Protein AF-A0A6C0HAE1-F1 (afdb_monomer_lite)

Sequence (105 aa):
MYSLNKYIFEEVCDNNMELYNDIMETIRCDYNEIIDKMAHELCIPEIRQLVHKLVGVILILEGKNYEIMYYLKLLLNIDKTATNLKHYQTYIKMITDYDKSFLGL

Structure (mmCIF, N/CA/C/O backbone):
data_AF-A0A6C0HAE1-F1
#
_entry.id   AF-A0A6C0HAE1-F1
#
loop_
_atom_site.group_PDB
_atom_site.id
_atom_site.type_symbol
_atom_site.label_atom_id
_atom_site.label_alt_id
_atom_site.label_comp_id
_atom_site.label_asym_id
_atom_site.label_entity_id
_atom_site.label_seq_id
_atom_site.pdbx_PDB_ins_code
_atom_site.Cartn_x
_atom_site.Cartn_y
_atom_site.Cartn_z
_atom_site.occupancy
_atom_site.B_iso_or_equiv
_atom_site.auth_seq_id
_atom_site.auth_comp_id
_atom_site.auth_asym_id
_atom_site.auth_atom_id
_atom_site.pdbx_PDB_model_num
ATOM 1 N N . MET A 1 1 ? 5.784 -15.009 -15.718 1.00 37.72 1 MET A N 1
ATOM 2 C CA . MET A 1 1 ? 6.622 -13.872 -16.147 1.00 37.72 1 MET A CA 1
ATOM 3 C C . MET A 1 1 ? 5.818 -12.628 -15.836 1.00 37.72 1 MET A C 1
ATOM 5 O O . MET A 1 1 ? 4.778 -12.441 -16.455 1.00 37.72 1 MET A O 1
ATOM 9 N N . TYR A 1 2 ? 6.190 -11.894 -14.790 1.00 54.91 2 TYR A N 1
ATOM 10 C CA . TYR A 1 2 ? 5.435 -10.712 -14.379 1.00 54.91 2 TYR A CA 1
ATOM 11 C C . TYR A 1 2 ? 5.580 -9.614 -15.431 1.00 54.91 2 TYR A C 1
ATOM 13 O O . TYR A 1 2 ? 6.667 -9.412 -15.974 1.00 54.91 2 TYR A O 1
ATOM 21 N N . SER A 1 3 ? 4.470 -8.967 -15.774 1.00 69.31 3 SER A N 1
ATOM 22 C CA . SER A 1 3 ? 4.465 -7.849 -16.713 1.00 69.31 3 SER A CA 1
ATOM 23 C C . SER A 1 3 ? 5.142 -6.646 -16.068 1.00 69.31 3 SER A C 1
ATOM 25 O O . SER A 1 3 ? 4.795 -6.285 -14.944 1.00 69.31 3 SER A O 1
ATOM 27 N N . LEU A 1 4 ? 6.077 -6.020 -16.783 1.00 78.81 4 LEU A N 1
ATOM 28 C CA . LEU A 1 4 ? 6.661 -4.747 -16.369 1.00 78.81 4 LEU A CA 1
ATOM 29 C C . LEU A 1 4 ? 5.558 -3.697 -16.212 1.00 78.81 4 LEU A C 1
ATOM 31 O O . LEU A 1 4 ? 4.675 -3.592 -17.069 1.00 78.81 4 LEU A O 1
ATOM 35 N N . ASN A 1 5 ? 5.630 -2.911 -15.139 1.00 83.88 5 ASN A N 1
ATOM 36 C CA . ASN A 1 5 ? 4.831 -1.700 -15.028 1.00 83.88 5 ASN A CA 1
ATOM 37 C C . ASN A 1 5 ? 5.379 -0.689 -16.044 1.00 83.88 5 ASN A C 1
ATOM 39 O O . ASN A 1 5 ? 6.481 -0.167 -15.868 1.00 83.88 5 ASN A O 1
ATOM 43 N N . LYS A 1 6 ? 4.631 -0.470 -17.133 1.00 85.50 6 LYS A N 1
ATOM 44 C CA . LYS A 1 6 ? 5.085 0.346 -18.267 1.00 85.50 6 LYS A CA 1
ATOM 45 C C . LYS A 1 6 ? 5.341 1.786 -17.871 1.00 85.50 6 LYS A C 1
ATOM 47 O O . LYS A 1 6 ? 6.354 2.333 -18.274 1.00 85.50 6 LYS A O 1
ATOM 52 N N . TYR A 1 7 ? 4.460 2.366 -17.061 1.00 85.81 7 TYR A N 1
ATOM 53 C CA . TYR A 1 7 ? 4.627 3.734 -16.594 1.00 85.81 7 TYR A CA 1
ATOM 54 C C . TYR A 1 7 ? 5.953 3.903 -15.842 1.00 85.81 7 TYR A C 1
ATOM 56 O O . TYR A 1 7 ? 6.744 4.775 -16.177 1.00 85.81 7 TYR A O 1
ATOM 64 N N . ILE A 1 8 ? 6.254 3.027 -14.878 1.00 88.12 8 ILE A N 1
ATOM 65 C CA . ILE A 1 8 ? 7.524 3.107 -14.143 1.00 88.12 8 ILE A CA 1
ATOM 66 C C . ILE A 1 8 ? 8.705 2.858 -15.088 1.00 88.12 8 ILE A C 1
ATOM 68 O O . ILE A 1 8 ? 9.670 3.614 -15.083 1.00 88.12 8 ILE A O 1
ATOM 72 N N . PHE A 1 9 ? 8.641 1.814 -15.913 1.00 90.44 9 PHE A N 1
ATOM 73 C CA . PHE A 1 9 ? 9.769 1.430 -16.758 1.00 90.44 9 PHE A CA 1
ATOM 74 C C . PHE A 1 9 ? 10.095 2.465 -17.844 1.00 90.44 9 PHE A C 1
ATOM 76 O O . PHE A 1 9 ? 11.258 2.824 -18.020 1.00 90.44 9 PHE A O 1
ATOM 83 N N . GLU A 1 10 ? 9.084 2.943 -18.565 1.00 92.00 10 GLU A N 1
ATOM 84 C CA . GLU A 1 10 ? 9.254 3.833 -19.714 1.00 92.00 10 GLU A CA 1
ATOM 85 C C . GLU A 1 10 ? 9.361 5.300 -19.264 1.00 92.00 10 GLU A C 1
ATOM 87 O O . GLU A 1 10 ? 10.294 5.986 -19.672 1.00 92.00 10 GLU A O 1
ATOM 92 N N . GLU A 1 11 ? 8.476 5.772 -18.378 1.00 91.69 11 GLU A N 1
ATOM 93 C CA . GLU A 1 11 ? 8.380 7.202 -18.031 1.00 91.69 11 GLU A CA 1
ATOM 94 C C . GLU A 1 11 ? 9.258 7.609 -16.838 1.00 91.69 11 GLU A C 1
ATOM 96 O O . GLU A 1 11 ? 9.721 8.747 -16.777 1.00 91.69 11 GLU A O 1
ATOM 101 N N . VAL A 1 12 ? 9.489 6.712 -15.870 1.00 90.94 12 VAL A N 1
ATOM 102 C CA . VAL A 1 12 ? 10.292 7.025 -14.668 1.00 90.94 12 VAL A CA 1
ATOM 103 C C . VAL A 1 12 ? 11.739 6.572 -14.832 1.00 90.94 12 VAL A C 1
ATOM 105 O O . VAL A 1 12 ? 12.659 7.311 -14.483 1.00 90.94 12 VAL A O 1
ATOM 108 N N . CYS A 1 13 ? 11.949 5.364 -15.356 1.00 93.31 13 CYS A N 1
ATOM 109 C CA . CYS A 1 13 ? 13.280 4.773 -15.467 1.00 93.31 13 CYS A CA 1
ATOM 110 C C . CYS A 1 13 ? 13.982 5.050 -16.799 1.00 93.31 13 CYS A C 1
ATOM 112 O O . CYS A 1 13 ? 15.142 4.664 -16.929 1.00 93.31 13 CYS A O 1
ATOM 114 N N . ASP A 1 14 ? 13.309 5.651 -17.786 1.00 94.94 14 ASP A N 1
ATOM 115 C CA . ASP A 1 14 ? 13.834 5.834 -19.150 1.00 94.94 14 ASP A CA 1
ATOM 116 C C . ASP A 1 14 ? 14.406 4.522 -19.731 1.00 94.94 14 ASP A C 1
ATOM 118 O O . ASP A 1 14 ? 15.530 4.443 -20.226 1.00 94.94 14 ASP A O 1
ATOM 122 N N . ASN A 1 15 ? 13.638 3.433 -19.599 1.00 94.00 15 ASN A N 1
ATOM 123 C CA . ASN A 1 15 ? 14.000 2.073 -20.016 1.00 94.00 15 ASN A CA 1
ATOM 124 C C . ASN A 1 15 ? 15.225 1.463 -19.299 1.00 94.00 15 ASN A C 1
ATOM 126 O O . ASN A 1 15 ? 15.739 0.418 -19.717 1.00 94.00 15 ASN A O 1
ATOM 130 N N . ASN A 1 16 ? 15.698 2.061 -18.201 1.00 97.00 16 ASN A N 1
ATOM 131 C CA . ASN A 1 16 ? 16.771 1.499 -17.385 1.00 97.00 16 ASN A CA 1
ATOM 132 C C . ASN A 1 16 ? 16.246 0.370 -16.480 1.00 97.00 16 ASN A C 1
ATOM 134 O O . ASN A 1 16 ? 15.545 0.601 -15.493 1.00 97.00 16 ASN A O 1
ATOM 138 N N . MET A 1 17 ? 16.631 -0.868 -16.802 1.00 93.94 17 MET A N 1
ATOM 139 C CA . MET A 1 17 ? 16.202 -2.066 -16.074 1.00 93.94 17 MET A CA 1
ATOM 140 C C . MET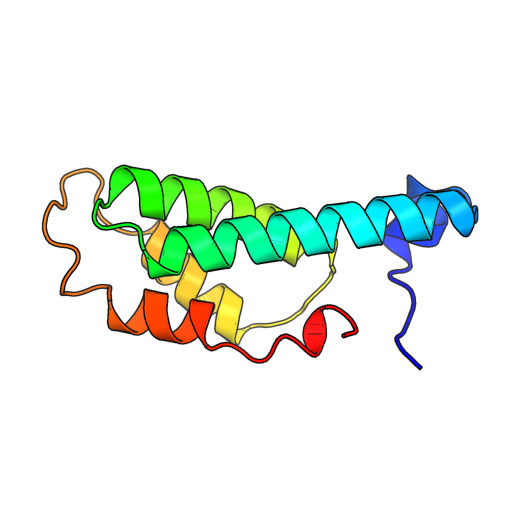 A 1 17 ? 16.785 -2.168 -14.655 1.00 93.94 17 MET A C 1
ATOM 142 O O . MET A 1 17 ? 16.123 -2.699 -13.768 1.00 93.94 17 MET A O 1
ATOM 146 N N . GLU A 1 18 ? 18.005 -1.679 -14.423 1.00 95.69 18 GLU A N 1
ATOM 147 C CA . GLU A 1 18 ? 18.628 -1.684 -13.091 1.00 95.69 18 GLU A CA 1
ATOM 148 C C . GLU A 1 18 ? 17.865 -0.742 -12.155 1.00 95.69 18 GLU A C 1
ATOM 150 O O . GLU A 1 18 ? 17.371 -1.172 -11.116 1.00 95.69 18 GLU A O 1
ATOM 155 N N . LEU A 1 19 ? 17.625 0.492 -12.610 1.00 94.88 19 LEU A N 1
ATOM 156 C CA . LEU A 1 19 ? 16.825 1.473 -11.876 1.00 94.88 19 LEU A CA 1
ATOM 157 C C . LEU A 1 19 ? 15.386 0.990 -11.640 1.00 94.88 19 LEU A C 1
ATOM 159 O O . LEU A 1 19 ? 14.833 1.181 -10.559 1.00 94.88 19 LEU A O 1
ATOM 163 N N . TYR A 1 20 ? 14.777 0.335 -12.634 1.00 92.44 20 TYR A N 1
ATOM 164 C CA . TYR A 1 20 ? 13.462 -0.284 -12.46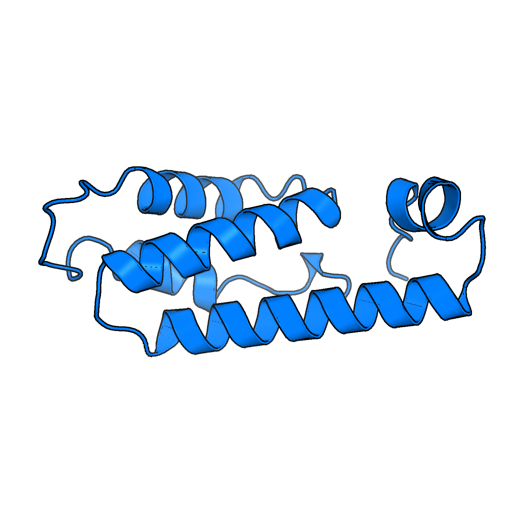9 1.00 92.44 20 TYR A CA 1
ATOM 165 C C . TYR A 1 20 ? 13.462 -1.333 -11.356 1.00 92.44 20 TYR A C 1
ATOM 167 O O . TYR A 1 20 ? 12.570 -1.322 -10.511 1.00 92.44 20 TYR A O 1
ATOM 175 N N . ASN A 1 21 ? 14.458 -2.220 -11.328 1.00 91.06 21 ASN A N 1
ATOM 176 C CA . ASN A 1 21 ? 14.558 -3.237 -10.286 1.00 91.06 21 ASN A CA 1
ATOM 177 C C . ASN A 1 21 ? 14.729 -2.611 -8.895 1.00 91.06 21 ASN A C 1
ATOM 179 O O . ASN A 1 21 ? 14.042 -3.043 -7.970 1.00 91.06 21 ASN A O 1
ATOM 183 N N . ASP A 1 22 ? 15.557 -1.573 -8.759 1.00 93.69 22 ASP A N 1
ATOM 184 C CA . ASP A 1 22 ? 15.762 -0.860 -7.490 1.00 93.69 22 ASP A CA 1
ATOM 185 C C . ASP A 1 22 ? 14.473 -0.192 -6.983 1.00 93.69 22 ASP A C 1
ATOM 187 O O . ASP A 1 22 ? 14.116 -0.294 -5.803 1.00 93.69 22 ASP A O 1
ATOM 191 N N . ILE A 1 23 ? 13.725 0.459 -7.879 1.00 91.38 23 ILE A N 1
ATOM 192 C CA . ILE A 1 23 ? 12.432 1.073 -7.548 1.00 91.38 23 ILE A CA 1
ATOM 193 C C . ILE A 1 23 ? 11.418 0.002 -7.145 1.00 91.38 23 ILE A C 1
ATOM 195 O O . ILE A 1 23 ? 10.743 0.145 -6.126 1.00 91.38 23 ILE A O 1
ATOM 199 N N . MET A 1 24 ? 11.318 -1.089 -7.906 1.00 88.81 24 MET A N 1
ATOM 200 C CA . MET A 1 24 ? 10.390 -2.175 -7.590 1.00 88.81 24 MET A CA 1
ATOM 201 C C . MET A 1 24 ? 10.724 -2.846 -6.257 1.00 88.81 24 MET A C 1
ATOM 203 O O . MET A 1 24 ? 9.810 -3.187 -5.507 1.00 88.81 24 MET A O 1
ATOM 207 N N . GLU A 1 25 ? 12.005 -3.002 -5.927 1.00 90.12 25 GLU A N 1
ATOM 208 C CA . GLU A 1 25 ? 12.427 -3.541 -4.635 1.00 90.12 25 GLU A CA 1
ATOM 209 C C . GLU A 1 25 ? 12.086 -2.594 -3.481 1.00 90.12 25 GLU A C 1
ATOM 211 O O . GLU A 1 25 ? 11.583 -3.035 -2.446 1.00 90.12 25 GLU A O 1
ATOM 216 N N . THR A 1 26 ? 12.250 -1.285 -3.687 1.00 92.00 26 THR A N 1
ATOM 217 C CA . THR A 1 26 ? 11.826 -0.263 -2.719 1.00 92.00 26 THR A CA 1
ATOM 218 C C . THR A 1 26 ? 10.318 -0.335 -2.471 1.00 92.00 26 THR A C 1
ATOM 220 O O . THR A 1 26 ? 9.880 -0.414 -1.326 1.00 92.00 26 THR A O 1
ATOM 223 N N . ILE A 1 27 ? 9.514 -0.411 -3.536 1.00 89.50 27 ILE A N 1
ATOM 224 C CA . ILE A 1 27 ? 8.050 -0.522 -3.447 1.00 89.50 27 ILE A CA 1
ATOM 225 C C . ILE A 1 27 ? 7.634 -1.791 -2.686 1.00 89.50 27 ILE A C 1
ATOM 227 O O . ILE A 1 27 ? 6.697 -1.755 -1.884 1.00 89.50 27 ILE A O 1
ATOM 231 N N . ARG A 1 28 ? 8.325 -2.919 -2.901 1.00 87.25 28 ARG A N 1
ATOM 232 C CA . ARG A 1 28 ? 8.071 -4.170 -2.164 1.00 87.25 28 ARG A CA 1
ATOM 233 C C . ARG A 1 28 ? 8.422 -4.047 -0.687 1.00 87.25 28 ARG A C 1
ATOM 235 O O . ARG A 1 28 ? 7.645 -4.509 0.150 1.00 87.25 28 ARG A O 1
ATOM 242 N N . CYS A 1 29 ? 9.575 -3.459 -0.370 1.00 90.88 29 CYS A N 1
ATOM 243 C CA . CYS A 1 29 ? 9.990 -3.214 1.009 1.00 90.88 29 CYS A CA 1
ATOM 244 C C . CYS A 1 29 ? 8.957 -2.345 1.734 1.00 90.88 29 CYS A C 1
ATOM 246 O O . CYS A 1 29 ? 8.451 -2.753 2.779 1.00 90.88 29 CYS A O 1
ATOM 248 N N . ASP A 1 30 ? 8.566 -1.224 1.123 1.00 91.62 30 ASP A N 1
ATOM 249 C CA . ASP A 1 30 ? 7.568 -0.304 1.668 1.00 91.62 30 ASP A CA 1
ATOM 250 C C . ASP A 1 30 ? 6.218 -0.996 1.883 1.00 91.62 30 ASP A C 1
ATOM 252 O O . ASP A 1 30 ? 5.614 -0.869 2.949 1.00 91.62 30 ASP A O 1
ATOM 256 N N . TYR A 1 31 ? 5.745 -1.772 0.900 1.00 90.44 31 TYR A N 1
ATOM 257 C CA . TYR A 1 31 ? 4.505 -2.536 1.035 1.00 90.44 31 TYR A CA 1
ATOM 258 C C . TYR A 1 31 ? 4.554 -3.479 2.242 1.00 90.44 31 TYR A C 1
ATOM 260 O O . TYR A 1 31 ? 3.649 -3.464 3.077 1.00 90.44 31 TYR A O 1
ATOM 268 N N . ASN A 1 32 ? 5.604 -4.301 2.337 1.00 89.81 32 ASN A N 1
ATOM 269 C CA . ASN A 1 32 ? 5.734 -5.289 3.404 1.00 89.81 32 ASN A CA 1
ATOM 270 C C . ASN A 1 32 ? 5.835 -4.620 4.777 1.00 89.81 32 ASN A C 1
ATOM 272 O O . ASN A 1 32 ? 5.141 -5.039 5.698 1.00 89.81 32 ASN A O 1
ATOM 276 N N . GLU A 1 33 ? 6.613 -3.543 4.897 1.00 93.06 33 GLU A N 1
ATOM 277 C CA . GLU A 1 33 ? 6.721 -2.781 6.141 1.00 93.06 33 GLU A CA 1
ATOM 278 C C . GLU A 1 33 ? 5.359 -2.225 6.579 1.00 93.06 33 GLU A C 1
ATOM 280 O O . GLU A 1 33 ? 5.001 -2.297 7.757 1.00 93.06 33 GLU A O 1
ATOM 285 N N . ILE A 1 34 ? 4.579 -1.678 5.643 1.00 93.25 34 ILE A N 1
ATOM 286 C CA . ILE A 1 34 ? 3.259 -1.124 5.949 1.00 93.25 34 ILE A CA 1
ATOM 287 C C . ILE A 1 34 ? 2.295 -2.225 6.396 1.00 93.25 34 ILE A C 1
ATOM 289 O O . ILE A 1 34 ? 1.609 -2.046 7.402 1.00 93.25 34 ILE A O 1
ATOM 293 N N . ILE A 1 35 ? 2.246 -3.353 5.682 1.00 91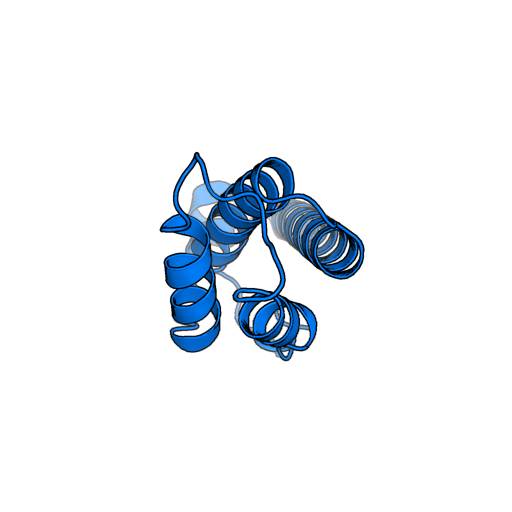.44 35 ILE A N 1
ATOM 294 C CA . ILE A 1 35 ? 1.380 -4.488 6.027 1.00 91.44 35 ILE A CA 1
ATOM 295 C C . ILE A 1 35 ? 1.740 -5.062 7.398 1.00 91.44 35 ILE A C 1
ATOM 297 O O . ILE A 1 35 ? 0.849 -5.251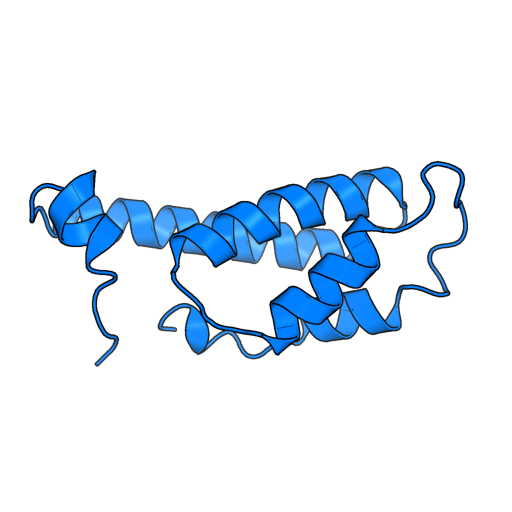 8.228 1.00 91.44 35 ILE A O 1
ATOM 301 N N . ASP A 1 36 ? 3.028 -5.270 7.667 1.00 91.94 36 ASP A N 1
ATOM 302 C CA . ASP A 1 36 ? 3.491 -5.782 8.954 1.00 91.94 36 ASP A CA 1
ATOM 303 C C . ASP A 1 36 ? 3.121 -4.817 10.082 1.00 91.94 36 ASP A C 1
ATOM 305 O O . ASP A 1 36 ? 2.592 -5.240 11.110 1.00 91.94 36 ASP A O 1
ATOM 309 N N . LYS A 1 37 ? 3.300 -3.506 9.888 1.00 93.19 37 LYS A N 1
ATOM 310 C CA . LYS A 1 37 ? 2.859 -2.503 10.868 1.00 93.19 37 LYS A CA 1
ATOM 311 C C . LYS A 1 37 ? 1.348 -2.534 11.071 1.00 93.19 37 LYS A C 1
ATOM 313 O O . LYS A 1 37 ? 0.897 -2.548 12.210 1.00 93.19 37 LYS A O 1
ATOM 318 N N . MET A 1 38 ? 0.556 -2.611 10.002 1.00 91.81 38 MET A N 1
ATOM 319 C CA . MET A 1 38 ? -0.907 -2.679 10.104 1.00 91.81 38 MET A CA 1
ATOM 320 C C . MET A 1 38 ? -1.395 -3.909 10.881 1.00 91.81 38 MET A C 1
ATOM 322 O O . MET A 1 38 ? -2.412 -3.811 11.563 1.00 91.81 38 MET A O 1
ATOM 326 N N . ALA A 1 39 ? -0.687 -5.040 10.809 1.00 88.62 39 ALA A N 1
ATOM 327 C CA . ALA A 1 39 ? -1.039 -6.258 11.541 1.00 88.62 39 ALA A CA 1
ATOM 328 C C . ALA A 1 39 ? -0.815 -6.151 13.063 1.00 88.62 39 ALA A C 1
ATOM 330 O O . ALA A 1 39 ? -1.472 -6.858 13.829 1.00 88.62 39 ALA A O 1
ATOM 331 N N . HIS A 1 40 ? 0.097 -5.277 13.500 1.00 87.31 40 HIS A N 1
ATOM 332 C CA . HIS A 1 40 ? 0.475 -5.119 14.909 1.00 87.31 40 HIS A CA 1
ATOM 333 C C . HIS A 1 40 ? -0.071 -3.834 15.547 1.00 87.31 40 HIS A C 1
ATOM 335 O O . HIS A 1 40 ? -0.115 -3.741 16.774 1.00 87.31 40 HIS A O 1
ATOM 341 N N . GLU A 1 41 ? -0.485 -2.856 14.739 1.00 77.25 41 GLU A N 1
ATOM 342 C CA . GLU A 1 41 ? -0.888 -1.541 15.225 1.00 77.25 41 GLU A CA 1
ATOM 343 C C . GLU A 1 41 ? -2.302 -1.531 15.823 1.00 77.25 41 GLU A C 1
ATOM 345 O O . GLU A 1 41 ? -3.235 -2.152 15.307 1.00 77.25 41 GLU A O 1
ATOM 350 N N . LEU A 1 42 ? -2.475 -0.801 16.928 1.00 73.38 42 LEU A N 1
ATOM 351 C CA . LEU A 1 42 ? -3.700 -0.826 17.731 1.00 73.38 42 LEU A CA 1
ATOM 352 C C . LEU A 1 42 ? -4.452 0.507 17.742 1.00 73.38 42 LEU A C 1
ATOM 354 O O . LEU A 1 42 ? -5.601 0.538 18.198 1.00 73.38 42 LEU A O 1
ATOM 358 N N . CYS A 1 43 ? -3.864 1.596 17.235 1.00 87.44 43 CYS A N 1
ATOM 359 C CA . CYS A 1 43 ? -4.517 2.902 17.242 1.00 87.44 43 CYS A CA 1
ATOM 360 C C . CYS A 1 43 ? -4.975 3.390 15.853 1.00 87.44 43 CYS A C 1
ATOM 362 O O . CYS A 1 43 ? -4.326 3.227 14.821 1.00 87.44 43 CYS A O 1
ATOM 364 N N . ILE A 1 44 ? -6.146 4.035 15.831 1.00 87.56 44 ILE A N 1
ATOM 365 C CA . ILE A 1 44 ? -6.790 4.530 14.604 1.00 87.56 44 ILE A CA 1
ATOM 366 C C . ILE A 1 44 ? -5.953 5.582 13.856 1.00 87.56 44 ILE A C 1
ATOM 368 O O . ILE A 1 44 ? -5.888 5.496 12.627 1.00 87.56 44 ILE A O 1
ATOM 372 N N . PRO A 1 45 ? -5.314 6.570 14.517 1.00 88.62 45 PRO A N 1
ATOM 373 C CA . PRO A 1 45 ? -4.497 7.557 13.815 1.00 88.62 45 PRO A CA 1
ATOM 374 C C . PRO A 1 45 ? -3.364 6.924 13.002 1.00 88.62 45 PRO A C 1
ATOM 376 O O . PRO A 1 45 ? -3.142 7.322 11.858 1.00 88.62 45 PRO A O 1
ATOM 379 N N . GLU A 1 46 ? -2.695 5.916 13.555 1.00 89.56 46 GLU A N 1
ATOM 380 C CA . GLU A 1 46 ? -1.575 5.248 12.893 1.00 89.56 46 GLU A CA 1
ATOM 381 C C . GLU A 1 46 ? -2.057 4.335 11.767 1.00 89.56 46 GLU A C 1
ATOM 383 O O . GLU A 1 46 ? -1.540 4.433 10.654 1.00 89.56 46 GLU A O 1
ATOM 388 N N . ILE A 1 47 ? -3.136 3.570 11.977 1.00 91.06 47 ILE A N 1
ATOM 389 C CA . ILE A 1 47 ? -3.780 2.800 10.899 1.00 91.06 47 ILE A CA 1
ATOM 390 C C . ILE A 1 47 ? -4.146 3.703 9.717 1.00 91.06 47 ILE A C 1
ATOM 392 O O . ILE A 1 47 ? -3.887 3.351 8.569 1.00 91.06 47 ILE A O 1
ATOM 396 N N . ARG A 1 48 ? -4.685 4.903 9.959 1.00 90.06 48 ARG A N 1
ATOM 397 C CA . ARG A 1 48 ? -4.995 5.851 8.877 1.00 90.06 48 ARG A CA 1
ATOM 398 C C . ARG A 1 48 ? -3.752 6.303 8.119 1.00 90.06 48 ARG A C 1
ATOM 400 O O . ARG A 1 48 ? -3.790 6.379 6.893 1.00 90.06 48 ARG A O 1
ATOM 407 N N . GLN A 1 49 ? -2.664 6.608 8.823 1.00 91.12 49 GLN A N 1
ATOM 408 C CA . GLN A 1 49 ? -1.405 6.996 8.183 1.00 91.12 49 GLN A CA 1
ATOM 409 C C . GLN A 1 49 ? -0.830 5.855 7.337 1.00 91.12 49 GLN A C 1
ATOM 411 O O . GLN A 1 49 ? -0.395 6.089 6.210 1.00 91.12 49 GLN A O 1
ATOM 416 N N . LEU A 1 50 ? -0.869 4.624 7.849 1.00 94.12 50 LEU A N 1
ATOM 417 C CA . LEU A 1 50 ? -0.434 3.430 7.127 1.00 94.12 50 LEU A CA 1
ATOM 418 C C . LEU A 1 50 ? -1.285 3.195 5.874 1.00 94.12 50 LEU A C 1
ATOM 420 O O . LEU A 1 50 ? -0.739 3.003 4.793 1.00 94.12 50 LEU A O 1
ATOM 424 N N . VAL A 1 51 ? -2.608 3.335 5.980 1.00 93.06 51 VAL A N 1
ATOM 425 C CA . VAL A 1 51 ? -3.531 3.232 4.840 1.00 93.06 51 VAL A CA 1
ATOM 426 C C . VAL A 1 51 ? -3.236 4.296 3.777 1.00 93.06 51 VAL A C 1
ATOM 428 O O . VAL A 1 51 ? -3.243 3.977 2.591 1.00 93.06 51 VAL A O 1
ATOM 431 N N . HIS A 1 52 ? -2.927 5.541 4.163 1.00 91.75 52 HIS A N 1
ATOM 432 C CA . HIS A 1 52 ? -2.537 6.587 3.206 1.00 91.75 52 HIS A CA 1
ATOM 433 C C . HIS A 1 52 ? -1.281 6.195 2.415 1.00 91.75 52 HIS A C 1
ATOM 435 O O . HIS A 1 52 ? -1.253 6.349 1.194 1.00 91.75 52 HIS A O 1
ATOM 441 N N . LYS A 1 53 ? -0.256 5.673 3.100 1.00 92.75 53 LYS A N 1
ATOM 442 C CA . LYS A 1 53 ? 0.979 5.206 2.453 1.00 92.75 53 LYS A CA 1
ATOM 443 C C . LYS A 1 53 ? 0.706 4.026 1.520 1.00 92.75 53 LYS A C 1
ATOM 445 O O . LYS A 1 53 ? 1.153 4.037 0.377 1.00 92.75 53 LYS A O 1
ATOM 450 N N . LEU A 1 54 ? -0.088 3.058 1.980 1.00 91.25 54 LEU A N 1
ATOM 451 C CA . LEU A 1 54 ? -0.415 1.853 1.221 1.00 91.25 54 LEU A CA 1
ATOM 452 C C . LEU A 1 54 ? -1.183 2.163 -0.069 1.00 91.25 54 LEU A C 1
ATOM 454 O O . LEU A 1 54 ? -0.919 1.561 -1.106 1.00 91.25 54 LEU A O 1
ATOM 458 N N . VAL A 1 55 ? -2.092 3.141 -0.031 1.00 90.69 55 VAL A N 1
ATOM 459 C CA . VAL A 1 55 ? -2.785 3.629 -1.232 1.00 90.69 55 VAL A CA 1
ATOM 460 C C . VAL A 1 55 ? -1.792 4.180 -2.254 1.00 90.69 55 VAL A C 1
ATOM 462 O O . VAL A 1 55 ? -1.918 3.870 -3.434 1.00 90.69 55 VAL A O 1
ATOM 465 N N . GLY A 1 56 ? -0.787 4.950 -1.823 1.00 88.75 56 GLY A N 1
ATOM 466 C CA . GLY A 1 56 ? 0.261 5.451 -2.718 1.00 88.75 56 GLY A CA 1
ATOM 467 C C . GLY A 1 56 ? 1.026 4.319 -3.408 1.00 88.75 56 GLY A C 1
ATOM 468 O O . GLY A 1 56 ? 1.141 4.311 -4.630 1.00 88.75 56 GLY A O 1
ATOM 469 N N . VAL A 1 57 ? 1.460 3.327 -2.629 1.00 88.50 57 VAL A N 1
ATOM 470 C CA . VAL A 1 57 ? 2.161 2.127 -3.116 1.00 88.50 57 VAL A CA 1
ATOM 471 C C . VAL A 1 57 ? 1.326 1.366 -4.155 1.00 88.50 57 VAL A C 1
ATOM 473 O O . VAL A 1 57 ? 1.810 1.066 -5.244 1.00 88.50 57 VAL A O 1
ATOM 476 N N . ILE A 1 58 ? 0.051 1.090 -3.862 1.00 85.12 58 ILE A N 1
ATOM 477 C CA . ILE A 1 58 ? -0.827 0.317 -4.757 1.00 85.12 58 ILE A CA 1
ATOM 478 C C . ILE A 1 58 ? -1.149 1.080 -6.046 1.00 85.12 58 ILE A C 1
ATOM 480 O O . ILE A 1 58 ? -1.202 0.472 -7.115 1.00 85.12 58 ILE A O 1
ATOM 484 N N . LEU A 1 59 ? -1.349 2.400 -5.966 1.00 83.88 59 LEU A N 1
ATOM 485 C CA . LEU A 1 59 ? -1.612 3.227 -7.146 1.00 83.88 59 LEU A CA 1
ATOM 486 C C . LEU A 1 59 ? -0.420 3.250 -8.108 1.00 83.88 59 LEU A C 1
ATOM 488 O O . LEU A 1 59 ? -0.628 3.182 -9.317 1.00 83.88 59 LEU A O 1
ATOM 492 N N . ILE A 1 60 ? 0.810 3.298 -7.583 1.00 80.94 60 ILE A N 1
ATOM 493 C CA . ILE A 1 60 ? 2.040 3.241 -8.389 1.00 80.94 60 ILE A CA 1
ATOM 494 C C . ILE A 1 60 ? 2.119 1.930 -9.177 1.00 80.94 60 ILE A C 1
ATOM 496 O O . ILE A 1 60 ? 2.514 1.922 -10.339 1.00 80.94 60 ILE A O 1
ATOM 500 N N . LEU A 1 61 ? 1.691 0.824 -8.574 1.00 76.38 61 LEU A N 1
ATOM 501 C CA . LEU A 1 61 ? 1.747 -0.505 -9.180 1.00 76.38 61 LEU A CA 1
ATOM 502 C C . LEU A 1 61 ? 0.707 -0.733 -10.292 1.00 76.38 61 LEU A C 1
ATOM 504 O O . LEU A 1 61 ? 0.629 -1.841 -10.813 1.00 76.38 61 LEU A O 1
ATOM 508 N N . GLU A 1 62 ? -0.090 0.281 -10.658 1.00 64.81 62 GLU A N 1
ATOM 509 C CA . GLU A 1 62 ? -1.202 0.191 -11.625 1.00 64.81 62 GLU A CA 1
ATOM 510 C C . GLU A 1 62 ? -2.189 -0.953 -11.321 1.00 64.81 62 GLU A C 1
ATOM 512 O O . GLU A 1 62 ? -2.967 -1.401 -12.172 1.00 64.81 62 GLU A O 1
ATOM 517 N N . GLY A 1 63 ? -2.197 -1.425 -10.073 1.00 60.06 63 GLY A N 1
ATOM 518 C CA . GLY A 1 63 ? -3.050 -2.508 -9.640 1.00 60.06 63 GLY A CA 1
ATOM 519 C C . GLY A 1 63 ? -4.494 -2.036 -9.634 1.00 60.06 63 GLY A C 1
ATOM 520 O O . GLY A 1 63 ? -4.938 -1.391 -8.685 1.00 60.06 63 GLY A O 1
ATOM 521 N N . LYS A 1 64 ? -5.280 -2.426 -10.644 1.00 58.25 64 LYS A N 1
ATOM 522 C CA . LYS A 1 64 ? -6.754 -2.448 -10.578 1.00 58.25 64 LYS A CA 1
ATOM 523 C C . LYS A 1 64 ? -7.225 -3.516 -9.589 1.00 58.25 64 LYS A C 1
ATOM 525 O O . LYS A 1 64 ? -8.065 -4.357 -9.901 1.00 58.25 64 LYS A O 1
ATOM 530 N N . ASN A 1 65 ? -6.654 -3.517 -8.393 1.00 70.50 65 ASN A N 1
ATOM 531 C CA . ASN A 1 65 ? -7.011 -4.449 -7.360 1.00 70.50 65 ASN A CA 1
ATOM 532 C C . ASN A 1 65 ? -8.162 -3.842 -6.555 1.00 70.50 65 ASN A C 1
ATOM 534 O O . ASN A 1 65 ? -7.994 -3.213 -5.510 1.00 70.50 65 ASN A O 1
ATOM 538 N N . TYR A 1 66 ? -9.351 -3.937 -7.155 1.00 75.25 66 TYR A N 1
ATOM 539 C CA . TYR A 1 66 ? -10.568 -3.295 -6.665 1.00 75.25 66 TYR A CA 1
ATOM 540 C C . TYR A 1 66 ? -10.935 -3.734 -5.246 1.00 75.25 66 TYR A C 1
ATOM 542 O O . TYR A 1 66 ? -11.554 -2.963 -4.517 1.00 75.25 66 TYR A O 1
ATOM 550 N N . GLU A 1 67 ? -10.536 -4.942 -4.847 1.00 82.38 67 GLU A N 1
ATOM 551 C CA . GLU A 1 67 ? -10.843 -5.498 -3.536 1.00 82.38 67 GLU A CA 1
ATOM 552 C C . GLU A 1 67 ? -9.993 -4.869 -2.424 1.00 82.38 67 GLU A C 1
ATOM 554 O O . GLU A 1 67 ? -10.549 -4.296 -1.486 1.00 82.38 67 GLU A O 1
ATOM 559 N N . ILE A 1 68 ? -8.660 -4.870 -2.546 1.00 85.69 68 ILE A N 1
ATOM 560 C CA . ILE A 1 68 ? -7.803 -4.211 -1.546 1.00 85.69 68 ILE A CA 1
ATOM 561 C C . ILE A 1 68 ? -8.097 -2.705 -1.482 1.00 85.69 68 ILE A C 1
ATOM 563 O O . ILE A 1 68 ? -8.230 -2.138 -0.396 1.00 85.69 68 ILE A O 1
ATOM 567 N N . MET A 1 69 ? -8.335 -2.064 -2.633 1.00 87.12 69 MET A N 1
ATOM 568 C CA . MET A 1 69 ? -8.721 -0.651 -2.695 1.00 87.12 69 MET A CA 1
ATOM 569 C C . MET A 1 69 ? -10.076 -0.373 -2.033 1.00 87.12 69 MET A C 1
ATOM 571 O O . MET A 1 69 ? -10.261 0.700 -1.451 1.00 87.12 69 MET A O 1
ATOM 575 N N . TYR A 1 70 ? -11.017 -1.320 -2.076 1.00 89.06 70 TYR A N 1
ATOM 576 C CA . TYR A 1 70 ? -12.291 -1.205 -1.368 1.00 89.06 70 TYR A CA 1
ATOM 577 C C . TYR A 1 70 ? -12.083 -1.175 0.152 1.00 89.06 70 TYR A C 1
ATOM 579 O O . TYR A 1 70 ? -12.581 -0.261 0.813 1.00 89.06 70 TYR A O 1
ATOM 587 N N . TYR A 1 71 ? -11.294 -2.099 0.708 1.00 90.69 71 TYR A N 1
ATOM 588 C CA . TYR A 1 71 ? -11.008 -2.114 2.148 1.00 90.69 71 TYR A CA 1
ATOM 589 C C . TYR A 1 71 ? -10.215 -0.880 2.596 1.00 90.69 71 TYR A C 1
ATOM 591 O O . TYR A 1 71 ? -10.542 -0.277 3.621 1.00 90.69 71 TYR A O 1
ATOM 599 N N . LEU A 1 72 ? -9.241 -0.430 1.799 1.00 91.25 72 LEU A N 1
ATOM 600 C CA . LEU A 1 72 ? -8.500 0.805 2.073 1.00 91.25 72 LEU A CA 1
ATOM 601 C C . LEU A 1 72 ? -9.427 2.020 2.090 1.00 91.25 72 LEU A C 1
ATOM 603 O O . LEU A 1 72 ? -9.339 2.845 2.997 1.00 91.25 72 LEU A O 1
ATOM 607 N N . LYS A 1 73 ? -10.381 2.106 1.154 1.00 91.12 73 LYS A N 1
ATOM 608 C CA . LYS A 1 73 ? -11.403 3.159 1.160 1.00 91.12 73 LYS A CA 1
ATOM 609 C C . LYS A 1 73 ? -12.234 3.140 2.445 1.00 91.12 73 LYS A C 1
ATOM 611 O O . LYS A 1 73 ? -12.527 4.212 2.973 1.00 91.12 73 LYS A O 1
ATOM 616 N N . LEU A 1 74 ? -12.615 1.970 2.959 1.00 91.81 74 LEU A N 1
ATOM 617 C CA . LEU A 1 74 ? -13.346 1.883 4.228 1.00 91.81 74 LEU A CA 1
ATOM 618 C C . LEU A 1 74 ? -12.505 2.415 5.397 1.00 91.81 74 LEU A C 1
ATOM 620 O O . LEU A 1 74 ? -13.006 3.212 6.188 1.00 91.81 74 LEU A O 1
ATOM 624 N N . LEU A 1 75 ? -11.221 2.052 5.465 1.00 91.38 75 LEU A N 1
ATOM 625 C CA . LEU A 1 75 ? -10.317 2.518 6.522 1.00 91.38 75 LEU A CA 1
ATOM 626 C C . LEU A 1 75 ? -9.973 4.018 6.418 1.00 91.38 75 LEU A C 1
ATOM 628 O O . LEU A 1 75 ? -9.840 4.694 7.438 1.00 91.38 75 LEU A O 1
ATOM 632 N N . LEU A 1 76 ? -9.887 4.577 5.207 1.00 89.25 76 LEU A N 1
ATOM 633 C CA . LEU A 1 76 ? -9.695 6.019 4.986 1.00 89.25 76 LEU A CA 1
ATOM 634 C C . LEU A 1 76 ? -10.845 6.866 5.544 1.00 89.25 76 LEU A C 1
ATOM 636 O O . LEU A 1 76 ? -10.629 7.994 5.996 1.00 89.25 76 LEU A O 1
ATOM 640 N N . ASN A 1 77 ? -12.060 6.317 5.502 1.00 88.38 77 ASN A N 1
ATOM 641 C CA . ASN A 1 77 ? -13.283 6.985 5.937 1.00 88.38 77 ASN A CA 1
ATOM 642 C C . ASN A 1 77 ? -13.607 6.758 7.422 1.00 88.38 77 ASN A C 1
ATOM 644 O O . ASN A 1 77 ? -14.679 7.159 7.871 1.00 88.38 77 ASN A O 1
ATOM 648 N N . ILE A 1 78 ? -12.697 6.157 8.199 1.00 88.31 78 ILE A N 1
ATOM 649 C CA . ILE A 1 78 ? -12.839 6.102 9.658 1.00 88.31 78 ILE A CA 1
ATOM 650 C C . ILE A 1 78 ? -12.941 7.532 10.201 1.00 88.31 78 ILE A C 1
ATOM 652 O O . ILE A 1 78 ? -12.177 8.421 9.806 1.00 88.31 78 ILE A O 1
ATOM 656 N N . ASP A 1 79 ? -13.871 7.762 11.126 1.00 85.38 79 ASP A N 1
ATOM 657 C CA . ASP A 1 79 ? -13.990 9.049 11.807 1.00 85.38 79 ASP A CA 1
ATOM 658 C C . ASP A 1 79 ? -12.679 9.391 12.541 1.00 85.38 79 ASP A C 1
ATOM 660 O O . ASP A 1 79 ? -12.066 8.544 13.191 1.00 85.38 79 ASP A O 1
ATOM 664 N N . LYS A 1 80 ? -12.222 10.644 12.445 1.00 82.00 80 LYS A N 1
ATOM 665 C CA . LYS A 1 80 ? -11.020 11.120 13.151 1.00 82.00 80 LYS A CA 1
ATOM 666 C C . LYS A 1 80 ? -11.155 11.011 14.670 1.00 82.00 80 LYS A C 1
ATOM 668 O O . LYS A 1 80 ? -10.137 10.911 15.344 1.00 82.00 80 LYS A O 1
ATOM 673 N N . THR A 1 81 ? -12.377 11.034 15.198 1.00 85.19 81 THR A N 1
ATOM 674 C CA . THR A 1 81 ? -12.655 10.913 16.633 1.00 85.19 81 THR A CA 1
ATOM 675 C C . THR A 1 81 ? -12.878 9.471 17.076 1.00 85.19 81 THR A C 1
ATOM 677 O O . THR A 1 81 ? -13.111 9.231 18.260 1.00 85.19 81 THR A O 1
ATOM 680 N N . ALA A 1 82 ? -12.851 8.501 16.157 1.00 85.50 82 ALA A N 1
ATOM 681 C CA . ALA A 1 82 ? -13.007 7.105 16.522 1.00 85.50 82 ALA A CA 1
ATOM 682 C C . ALA A 1 82 ? -11.795 6.634 17.339 1.00 85.50 82 ALA A C 1
ATOM 684 O O . ALA A 1 82 ? -10.643 6.871 16.979 1.00 85.50 82 ALA A O 1
ATOM 685 N N . THR A 1 83 ? -12.073 5.933 18.437 1.00 82.06 83 THR A N 1
ATOM 686 C CA . THR A 1 83 ? -11.056 5.379 19.348 1.00 82.06 83 THR A CA 1
ATOM 687 C C . THR A 1 83 ? -11.072 3.853 19.392 1.00 82.06 83 THR A C 1
ATOM 689 O O . THR A 1 83 ? -10.097 3.234 19.804 1.00 82.06 83 THR A O 1
ATOM 692 N N . ASN A 1 84 ? -12.167 3.229 18.949 1.00 85.12 84 ASN A N 1
ATOM 693 C CA . ASN A 1 84 ? -12.347 1.785 18.995 1.00 85.12 84 ASN A CA 1
ATOM 694 C C . ASN A 1 84 ? -12.042 1.138 17.638 1.00 85.12 84 ASN A C 1
ATOM 696 O O . ASN A 1 84 ? -12.833 1.241 16.699 1.00 85.12 84 ASN A O 1
ATOM 700 N N . LEU A 1 85 ? -10.920 0.419 17.563 1.00 85.81 85 LEU A N 1
ATOM 701 C CA . LEU A 1 85 ? -10.480 -0.268 16.348 1.00 85.81 85 LEU A CA 1
ATOM 702 C C . LEU A 1 85 ? -11.246 -1.576 16.068 1.00 85.81 85 LEU A C 1
ATOM 704 O O . LEU A 1 85 ? -11.204 -2.084 14.950 1.00 85.81 85 LEU A O 1
ATOM 708 N N . LYS A 1 86 ? -11.992 -2.120 17.042 1.00 87.44 86 LYS A N 1
ATOM 709 C CA . LYS A 1 86 ? -12.647 -3.439 16.947 1.00 87.44 86 LYS A CA 1
ATOM 710 C C . LYS A 1 86 ? -13.573 -3.574 15.734 1.00 87.44 86 LYS A C 1
ATOM 712 O O . LYS A 1 86 ? -13.648 -4.641 15.138 1.00 87.44 86 LYS A O 1
ATOM 717 N N . HIS A 1 87 ? -14.243 -2.491 15.339 1.00 85.69 87 HIS A N 1
ATOM 718 C CA . HIS A 1 87 ? -15.141 -2.474 14.177 1.00 85.69 87 HIS A CA 1
ATOM 719 C C . HIS A 1 87 ? -14.414 -2.518 12.825 1.00 85.69 87 HIS A C 1
ATOM 721 O O . HIS A 1 87 ? -15.047 -2.765 11.803 1.00 85.69 87 HIS A O 1
ATOM 727 N N . TYR A 1 88 ? -13.100 -2.293 12.819 1.00 89.25 88 TYR A N 1
ATOM 728 C CA . TYR A 1 88 ? -12.273 -2.202 11.616 1.00 89.25 88 TYR A CA 1
ATOM 729 C C . TYR A 1 88 ? -11.254 -3.342 11.500 1.00 89.25 88 TYR A C 1
ATOM 731 O O . TYR A 1 88 ? -10.651 -3.508 10.443 1.00 89.25 88 TYR A O 1
ATOM 739 N N . GLN A 1 89 ? -11.096 -4.157 12.550 1.00 89.50 89 GLN A N 1
ATOM 740 C CA . GLN A 1 89 ? -10.165 -5.292 12.582 1.00 89.50 89 GLN A CA 1
ATOM 741 C C . GLN A 1 89 ? -10.379 -6.269 11.425 1.00 89.50 89 GLN A C 1
ATOM 743 O O . GLN A 1 89 ? -9.407 -6.764 10.865 1.00 89.50 89 GLN A O 1
ATOM 748 N N . THR A 1 90 ? -11.629 -6.513 11.019 1.00 91.12 90 THR A N 1
ATOM 749 C CA . THR A 1 90 ? -11.909 -7.359 9.853 1.00 91.12 90 THR A CA 1
ATOM 750 C C . THR A 1 90 ? -11.294 -6.776 8.584 1.00 91.12 90 THR A C 1
ATOM 752 O O . THR A 1 90 ? -10.660 -7.511 7.845 1.00 91.12 90 THR A O 1
ATOM 755 N N . TYR A 1 91 ? -11.410 -5.468 8.341 1.00 91.00 91 TYR A N 1
ATOM 756 C CA . TYR A 1 91 ? -10.842 -4.846 7.139 1.00 91.00 91 TYR A CA 1
ATOM 757 C C . TYR A 1 91 ? -9.316 -4.843 7.162 1.00 91.00 91 TYR A C 1
ATOM 759 O O . TYR A 1 91 ? -8.699 -5.116 6.139 1.00 91.00 91 TYR A O 1
ATOM 767 N N . ILE A 1 92 ? -8.717 -4.580 8.330 1.00 91.50 92 ILE A N 1
ATOM 768 C CA . ILE A 1 92 ? -7.263 -4.667 8.516 1.00 91.50 92 ILE A CA 1
ATOM 769 C C . ILE A 1 92 ? -6.794 -6.077 8.168 1.00 91.50 92 ILE A C 1
ATOM 771 O O . ILE A 1 92 ? -5.906 -6.224 7.339 1.00 91.50 92 ILE A O 1
ATOM 775 N N . LYS A 1 93 ? -7.466 -7.101 8.703 1.00 91.31 93 LYS A N 1
ATOM 776 C CA . LYS A 1 93 ? -7.156 -8.497 8.403 1.00 91.31 93 LYS A CA 1
ATOM 777 C C . LYS A 1 93 ? -7.278 -8.823 6.911 1.00 91.31 93 LYS A C 1
ATOM 779 O O . LYS A 1 93 ? -6.397 -9.464 6.358 1.00 91.31 93 LYS A O 1
ATOM 784 N N . MET A 1 94 ? -8.338 -8.358 6.244 1.00 91.00 94 MET A N 1
ATOM 785 C CA . MET A 1 94 ? -8.506 -8.587 4.800 1.00 91.00 94 MET A CA 1
ATOM 786 C C . MET A 1 94 ? -7.385 -7.946 3.973 1.00 91.00 94 MET A C 1
ATOM 788 O O . MET A 1 94 ? -7.053 -8.469 2.919 1.00 91.00 94 MET A O 1
ATOM 792 N N . ILE A 1 95 ? -6.807 -6.833 4.436 1.00 89.88 95 ILE A N 1
ATOM 793 C CA . ILE A 1 95 ? -5.664 -6.177 3.787 1.00 89.88 95 ILE A CA 1
ATOM 794 C C . ILE A 1 95 ? -4.361 -6.928 4.083 1.00 89.88 95 ILE A C 1
ATOM 796 O O . ILE A 1 95 ? -3.570 -7.144 3.169 1.00 89.88 95 ILE A O 1
ATOM 800 N N . THR A 1 96 ? -4.128 -7.332 5.336 1.00 90.00 96 THR A N 1
ATOM 801 C CA . THR A 1 96 ? -2.878 -7.997 5.741 1.00 90.00 96 THR A CA 1
ATOM 802 C C . THR A 1 96 ? -2.758 -9.416 5.198 1.00 90.00 96 THR A C 1
ATOM 804 O O . THR A 1 96 ? -1.658 -9.849 4.866 1.00 90.00 96 THR A O 1
ATOM 807 N N . ASP A 1 97 ? -3.886 -10.116 5.074 1.00 88.06 97 ASP A N 1
ATOM 808 C CA . ASP A 1 97 ? -3.956 -11.488 4.565 1.00 88.06 97 ASP A CA 1
ATOM 809 C C . ASP A 1 97 ? -4.109 -11.526 3.032 1.00 88.06 97 ASP A C 1
ATOM 811 O O . ASP A 1 97 ? -4.191 -12.608 2.447 1.00 88.06 97 ASP A O 1
ATOM 815 N N . TYR A 1 98 ? -4.183 -10.364 2.371 1.00 84.00 98 TYR A N 1
ATOM 816 C CA . TYR A 1 98 ? -4.417 -10.288 0.934 1.00 84.00 98 TYR A CA 1
ATOM 817 C C . TYR A 1 98 ? -3.256 -10.914 0.147 1.00 84.00 98 TYR A C 1
ATOM 819 O O . TYR A 1 98 ? -2.083 -10.643 0.422 1.00 84.00 98 TYR A O 1
ATOM 827 N N . ASP A 1 99 ? -3.589 -11.729 -0.860 1.00 72.25 99 ASP A N 1
ATOM 828 C CA . ASP A 1 99 ? -2.605 -12.399 -1.712 1.00 72.25 99 ASP A CA 1
ATOM 829 C C . ASP A 1 99 ? -1.678 -11.374 -2.381 1.00 72.25 99 ASP A C 1
ATOM 831 O O . ASP A 1 99 ? -2.129 -10.470 -3.079 1.00 72.25 99 ASP A O 1
ATOM 835 N N . LYS A 1 100 ? -0.369 -11.523 -2.170 1.00 72.62 100 LYS A N 1
ATOM 836 C CA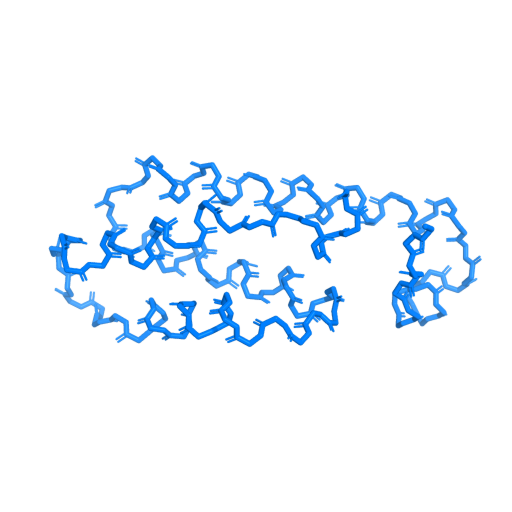 . LYS A 1 100 ? 0.673 -10.601 -2.640 1.00 72.62 100 LYS A CA 1
ATOM 837 C C . LYS A 1 100 ? 1.036 -10.802 -4.114 1.00 72.62 100 LYS A C 1
ATOM 839 O O . LYS A 1 100 ? 1.841 -10.034 -4.635 1.00 72.62 100 LYS A O 1
ATOM 844 N N . SER A 1 101 ? 0.436 -11.778 -4.800 1.00 67.19 101 SER A N 1
ATOM 845 C CA . SER A 1 101 ? 0.718 -12.094 -6.209 1.00 67.19 101 SER A CA 1
ATOM 846 C C . SER A 1 101 ? 0.575 -10.892 -7.161 1.00 67.19 101 SER A C 1
ATOM 848 O O . SER A 1 101 ? 1.291 -10.798 -8.161 1.00 67.19 101 SER A O 1
ATOM 850 N N . PHE A 1 102 ? -0.271 -9.904 -6.832 1.00 64.94 102 PHE A N 1
ATOM 851 C CA . PHE A 1 102 ? -0.425 -8.669 -7.619 1.00 64.94 102 PHE A CA 1
ATOM 852 C C . PHE A 1 102 ? 0.796 -7.732 -7.578 1.00 64.94 102 PHE A C 1
ATOM 854 O O . PHE A 1 102 ? 0.919 -6.876 -8.450 1.00 64.94 102 PHE A O 1
ATOM 861 N N . LEU A 1 103 ? 1.708 -7.889 -6.611 1.00 61.94 103 LEU A N 1
ATOM 862 C CA . LEU A 1 103 ? 3.003 -7.187 -6.587 1.00 61.94 103 LEU A CA 1
ATOM 863 C C . LEU A 1 103 ? 3.987 -7.742 -7.625 1.00 61.94 103 LEU A C 1
ATOM 865 O O . LEU A 1 103 ? 5.114 -7.259 -7.743 1.00 61.94 103 LEU A O 1
ATOM 869 N N . GLY A 1 104 ? 3.581 -8.781 -8.354 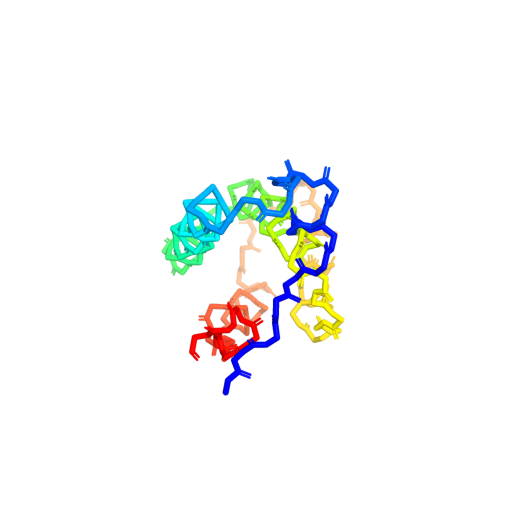1.00 53.34 104 GLY A N 1
ATOM 870 C CA . GLY A 1 104 ? 4.472 -9.565 -9.182 1.00 53.34 104 GLY A CA 1
ATOM 871 C C . GLY A 1 104 ? 5.458 -10.392 -8.355 1.00 53.34 104 GLY A C 1
ATOM 872 O O . GLY A 1 104 ? 6.646 -10.418 -8.684 1.00 53.34 104 GLY A O 1
ATOM 873 N N . LEU A 1 105 ? 4.965 -10.998 -7.264 1.00 45.06 105 LEU A N 1
ATOM 874 C CA . LEU A 1 105 ? 5.670 -11.939 -6.381 1.00 45.06 105 LEU A CA 1
ATOM 875 C C . LEU A 1 105 ? 5.243 -13.369 -6.691 1.00 45.06 105 LEU A C 1
ATOM 877 O O . LEU A 1 105 ? 4.040 -13.660 -6.535 1.00 45.06 105 LEU A O 1
#

pLDDT: mean 85.14, std 10.98, range [37.72, 97.0]

Secondary structure (DSSP, 8-state):
-PPP-HIIIIIISTT-HHHHHHHHHHHHHHHHHHHHHHHH---HHHHHHHHHHHHHHHHHTT---HHHHHHHHHHHTS-TT---GGGTHHHHHHHHTS-GGGGT-

Foldseek 3Di:
DDDQPCCCCCVVVVNDPVVSVVVLVVLVVLLLVLLVCLLVDFFLVVVLVSLVSNVVSCVSLVDPVVLLVVLSVVSNPPDPPDGHCPVNVVSSCCNSVPDCCSSVD

Organism: NCBI:txid1070528

Radius of gyration: 15.01 Å; chains: 1; bounding box: 34×25×39 Å